Protein AF-A0A1J1J3X3-F1 (afdb_monomer_lite)

pLDDT: mean 80.32, std 8.81, range [50.88, 92.81]

Structure (mmCIF, N/CA/C/O backbone):
data_AF-A0A1J1J3X3-F1
#
_entry.id   AF-A0A1J1J3X3-F1
#
loop_
_atom_site.group_PDB
_atom_site.id
_atom_site.type_symbol
_atom_site.label_atom_id
_atom_site.label_alt_id
_atom_site.label_comp_id
_atom_site.label_asym_id
_atom_site.label_entity_id
_atom_site.label_seq_id
_atom_site.pdbx_PDB_ins_code
_atom_site.Cartn_x
_atom_site.Cartn_y
_atom_site.Cartn_z
_atom_site.occupancy
_atom_site.B_iso_or_equiv
_atom_site.auth_seq_id
_atom_site.auth_comp_id
_atom_site.auth_asym_id
_atom_site.auth_atom_id
_atom_site.pdbx_PDB_model_num
ATOM 1 N N . MET A 1 1 ? -8.186 -14.649 -1.166 1.00 79.50 1 MET A N 1
ATOM 2 C CA . MET A 1 1 ? -7.458 -13.527 -0.529 1.00 79.50 1 MET A CA 1
ATOM 3 C C . MET A 1 1 ? -8.454 -12.419 -0.256 1.00 79.50 1 MET A C 1
ATOM 5 O O . MET A 1 1 ? -9.280 -12.177 -1.128 1.00 79.50 1 MET A O 1
ATOM 9 N N . ASP A 1 2 ? -8.412 -11.797 0.919 1.00 86.38 2 ASP A N 1
ATOM 10 C CA . ASP A 1 2 ? -9.317 -10.690 1.246 1.00 86.38 2 ASP A CA 1
ATOM 11 C C . ASP A 1 2 ? -8.835 -9.397 0.583 1.00 86.38 2 ASP A C 1
ATOM 13 O O . ASP A 1 2 ? -7.663 -9.041 0.710 1.00 86.38 2 ASP A O 1
ATOM 17 N N . LEU A 1 3 ? -9.738 -8.696 -0.101 1.00 86.12 3 LEU A N 1
ATOM 18 C CA . LEU A 1 3 ? -9.523 -7.329 -0.561 1.00 86.12 3 LEU A CA 1
ATOM 19 C C . LEU A 1 3 ? -10.525 -6.428 0.157 1.00 86.12 3 LEU A C 1
ATOM 21 O O . LEU A 1 3 ? -11.724 -6.491 -0.113 1.00 86.12 3 LEU A O 1
ATOM 25 N N . TYR A 1 4 ? -10.011 -5.602 1.061 1.00 87.50 4 TYR A N 1
ATOM 26 C CA . TYR A 1 4 ? -10.774 -4.528 1.681 1.00 87.50 4 TYR A CA 1
ATOM 27 C C . TYR A 1 4 ? -10.716 -3.309 0.761 1.00 87.50 4 TYR A C 1
ATOM 29 O O . TYR A 1 4 ? -9.614 -2.857 0.444 1.00 87.50 4 TYR A O 1
ATOM 37 N N . TYR A 1 5 ? -11.861 -2.826 0.286 1.00 87.31 5 TYR A N 1
ATOM 38 C CA . TYR A 1 5 ? -11.917 -1.806 -0.762 1.00 87.31 5 TYR A CA 1
ATOM 39 C C . TYR A 1 5 ? -13.021 -0.783 -0.528 1.00 87.31 5 TYR A C 1
ATOM 41 O O . TYR A 1 5 ? -13.999 -1.070 0.147 1.00 87.31 5 TYR A O 1
ATOM 49 N N . GLU A 1 6 ? -12.881 0.384 -1.147 1.00 87.56 6 GLU A N 1
ATOM 50 C CA . GLU A 1 6 ? -13.952 1.369 -1.270 1.00 87.56 6 GLU A CA 1
ATOM 51 C C . GLU A 1 6 ? -14.452 1.387 -2.715 1.00 87.56 6 GLU A C 1
ATOM 53 O O . GLU A 1 6 ? -13.658 1.369 -3.668 1.00 87.56 6 GLU A O 1
ATOM 58 N N . ASN A 1 7 ? -15.770 1.399 -2.890 1.00 83.94 7 ASN A N 1
ATOM 59 C CA . ASN A 1 7 ? -16.370 1.468 -4.211 1.00 83.94 7 ASN A CA 1
ATOM 60 C C . ASN A 1 7 ? -16.029 2.803 -4.897 1.00 83.94 7 ASN A C 1
ATOM 62 O O . ASN A 1 7 ? -16.048 3.862 -4.281 1.00 83.94 7 ASN A O 1
ATOM 66 N N . GLY A 1 8 ? -15.679 2.751 -6.182 1.00 83.25 8 GLY A N 1
ATOM 67 C CA . GLY A 1 8 ? -15.206 3.916 -6.937 1.00 83.25 8 GLY A CA 1
ATOM 68 C C . GLY A 1 8 ? -13.712 4.233 -6.788 1.00 83.25 8 GLY A C 1
ATOM 69 O O . GLY A 1 8 ? -13.212 5.074 -7.529 1.00 83.25 8 GLY A O 1
ATOM 70 N N . SER A 1 9 ? -12.968 3.540 -5.917 1.00 79.44 9 SER A N 1
ATOM 71 C CA . SER A 1 9 ? -11.519 3.730 -5.758 1.00 79.44 9 SER A CA 1
ATOM 72 C C . SER A 1 9 ? -10.727 3.148 -6.950 1.00 79.44 9 SER A C 1
ATOM 74 O O . SER A 1 9 ? -10.682 1.919 -7.110 1.00 79.44 9 SER A O 1
ATOM 76 N N . PRO A 1 10 ? -10.035 3.974 -7.771 1.00 81.19 10 PRO A N 1
ATOM 77 C CA . PRO A 1 10 ? -9.248 3.492 -8.911 1.00 81.19 10 PRO A CA 1
ATOM 78 C C . PRO A 1 10 ? -8.185 2.423 -8.580 1.00 81.19 10 PRO A C 1
ATOM 80 O O . PRO A 1 10 ? -8.086 1.445 -9.329 1.00 81.19 10 PRO A O 1
ATOM 83 N N . PRO A 1 11 ? -7.403 2.521 -7.480 1.00 77.44 11 PRO A N 1
ATOM 84 C CA . PRO A 1 11 ? -6.429 1.481 -7.153 1.00 77.44 11 PRO A CA 1
ATOM 85 C C . PRO A 1 11 ? -7.095 0.150 -6.781 1.00 77.44 11 PRO A C 1
ATOM 87 O O . PRO A 1 11 ? -6.595 -0.902 -7.173 1.00 77.44 11 PRO A O 1
ATOM 90 N N . CYS A 1 12 ? -8.243 0.167 -6.096 1.00 84.06 12 CYS A N 1
ATOM 91 C CA . CYS A 1 12 ? -8.979 -1.059 -5.780 1.00 84.06 12 CYS A CA 1
ATOM 92 C C . CYS A 1 12 ? -9.505 -1.738 -7.048 1.00 84.06 12 CYS A C 1
ATOM 94 O O . CYS A 1 12 ? -9.383 -2.955 -7.195 1.00 84.06 12 CYS A O 1
ATOM 96 N N . LEU A 1 13 ? -10.028 -0.948 -7.991 1.00 87.06 13 LEU A N 1
ATOM 97 C CA . LEU A 1 13 ? -10.511 -1.456 -9.272 1.00 87.06 13 LEU A CA 1
ATOM 98 C C . LEU A 1 13 ? -9.391 -2.134 -10.075 1.00 87.06 13 LEU A C 1
ATOM 100 O O . LEU A 1 13 ? -9.598 -3.227 -10.599 1.00 87.06 13 LEU A O 1
ATOM 104 N N . SER A 1 14 ? -8.194 -1.538 -10.112 1.00 85.31 14 SER A N 1
ATOM 105 C CA . SER A 1 14 ? -7.019 -2.134 -10.766 1.00 85.31 14 SER A CA 1
ATOM 106 C C . SER A 1 14 ? -6.699 -3.532 -10.220 1.00 85.31 14 SER A C 1
ATOM 108 O O . SER A 1 14 ? -6.480 -4.476 -10.985 1.00 85.31 14 SER A O 1
ATOM 110 N N . VAL A 1 15 ? -6.759 -3.708 -8.895 1.00 85.06 15 VAL A N 1
ATOM 111 C CA . VAL A 1 15 ? -6.534 -5.008 -8.244 1.00 85.06 15 VAL A CA 1
ATOM 112 C C . VAL A 1 15 ? -7.629 -6.015 -8.594 1.00 85.06 15 VAL A C 1
ATOM 114 O O . VAL A 1 15 ? -7.315 -7.164 -8.902 1.00 85.06 15 VAL A O 1
ATOM 117 N N . ILE A 1 16 ? -8.900 -5.598 -8.577 1.00 89.38 16 ILE A N 1
ATOM 118 C CA . ILE A 1 16 ? -10.043 -6.466 -8.903 1.00 89.38 16 ILE A CA 1
ATOM 119 C C . ILE A 1 16 ? -9.946 -6.969 -10.347 1.00 89.38 16 ILE A C 1
ATOM 121 O O . ILE A 1 16 ? -10.051 -8.173 -10.583 1.00 89.38 16 ILE A O 1
ATOM 125 N N . VAL A 1 17 ? -9.694 -6.070 -11.303 1.00 90.19 17 VAL A N 1
ATOM 126 C CA . VAL A 1 17 ? -9.557 -6.416 -12.727 1.00 90.19 17 VAL A CA 1
ATOM 127 C C . VAL A 1 17 ? -8.352 -7.329 -12.952 1.00 90.19 17 VAL A C 1
ATOM 129 O O . VAL A 1 17 ? -8.467 -8.335 -13.650 1.00 90.19 17 VAL A O 1
ATOM 132 N N . THR A 1 18 ? -7.217 -7.035 -12.313 1.00 88.38 18 THR A N 1
ATOM 133 C CA . THR A 1 18 ? -6.013 -7.876 -12.405 1.00 88.38 18 THR A CA 1
ATOM 134 C C . THR A 1 18 ? -6.270 -9.278 -11.857 1.00 88.38 18 THR A C 1
ATOM 136 O O . THR A 1 18 ? -5.923 -10.268 -12.496 1.00 88.38 18 THR A O 1
ATOM 139 N N . ALA A 1 19 ? -6.912 -9.392 -10.693 1.00 89.88 19 ALA A N 1
ATOM 140 C CA . ALA A 1 19 ? -7.231 -10.690 -10.112 1.00 89.88 19 ALA A CA 1
ATOM 141 C C . ALA A 1 19 ? -8.204 -11.489 -10.989 1.00 89.88 19 ALA A C 1
ATOM 143 O O . ALA A 1 19 ? -7.995 -12.687 -11.177 1.00 89.88 19 ALA A O 1
ATOM 144 N N . ALA A 1 20 ? -9.210 -10.833 -11.576 1.00 90.06 20 ALA A N 1
ATOM 145 C CA . ALA A 1 20 ? -10.121 -11.463 -12.528 1.00 90.06 20 ALA A CA 1
ATOM 146 C C . ALA A 1 20 ? -9.376 -11.990 -13.767 1.00 90.06 20 ALA A C 1
ATOM 148 O O . ALA A 1 20 ? -9.571 -13.143 -14.148 1.00 90.06 20 ALA A O 1
ATOM 149 N N . ALA A 1 21 ? -8.468 -11.196 -14.344 1.00 92.25 21 ALA A N 1
ATOM 150 C CA . ALA A 1 21 ? -7.654 -11.600 -15.494 1.00 92.25 21 ALA A CA 1
ATOM 151 C C . ALA A 1 21 ? -6.736 -12.799 -15.191 1.00 92.25 21 ALA A C 1
ATOM 153 O O . ALA A 1 21 ? -6.489 -13.632 -16.059 1.00 92.25 21 ALA A O 1
ATOM 154 N N . LEU A 1 22 ? -6.256 -12.907 -13.950 1.00 92.81 22 LEU A N 1
ATOM 155 C CA . LEU A 1 22 ? -5.405 -14.006 -13.482 1.00 92.81 22 LEU A CA 1
ATOM 156 C C . LEU A 1 22 ? -6.197 -15.202 -12.927 1.00 92.81 22 LEU A C 1
ATOM 158 O O . LEU A 1 22 ? -5.597 -16.144 -12.412 1.00 92.81 22 LEU A O 1
ATOM 162 N N . ASN A 1 23 ? -7.532 -15.168 -12.998 1.00 92.50 23 ASN A N 1
ATOM 163 C CA . ASN A 1 23 ? -8.427 -16.164 -12.404 1.00 92.50 23 ASN A CA 1
ATOM 164 C C . ASN A 1 23 ? -8.176 -16.394 -10.895 1.00 92.50 23 ASN A C 1
ATOM 166 O O . ASN A 1 23 ? -8.328 -17.498 -10.365 1.00 92.50 23 ASN A O 1
ATOM 170 N N . VAL A 1 24 ? -7.776 -15.336 -10.185 1.00 91.62 24 VAL A N 1
ATOM 171 C CA . VAL A 1 24 ? -7.542 -15.338 -8.739 1.00 91.62 24 VAL A CA 1
ATOM 172 C C . VAL A 1 24 ? -8.828 -14.946 -8.023 1.00 91.62 24 VAL A C 1
ATOM 174 O O . VAL A 1 24 ? -9.330 -13.832 -8.161 1.00 91.62 24 VAL A O 1
ATOM 177 N N . LYS A 1 25 ? -9.348 -15.849 -7.187 1.00 91.44 25 LYS A N 1
ATOM 178 C CA . LYS A 1 25 ? -10.547 -15.577 -6.389 1.00 91.44 25 LYS A CA 1
ATOM 179 C C . LYS A 1 25 ? -10.246 -14.611 -5.235 1.00 91.44 25 LYS A C 1
ATOM 181 O O . LYS A 1 25 ? -9.552 -14.956 -4.267 1.00 91.44 25 LYS A O 1
ATOM 186 N N . LEU A 1 26 ? -10.824 -13.415 -5.315 1.00 89.38 26 LEU A N 1
ATOM 187 C CA . LEU A 1 26 ? -10.839 -12.435 -4.230 1.00 89.38 26 LEU A CA 1
ATOM 188 C C . LEU A 1 26 ? -12.090 -12.592 -3.360 1.00 89.38 26 LEU A C 1
ATOM 190 O O . LEU A 1 26 ? -13.166 -12.930 -3.847 1.00 89.38 26 LEU A O 1
ATOM 194 N N . ASN A 1 27 ? -11.933 -12.332 -2.066 1.00 92.50 27 ASN A N 1
ATOM 195 C CA . ASN A 1 27 ? -13.026 -12.125 -1.128 1.00 92.50 27 ASN A CA 1
ATOM 196 C C . ASN A 1 27 ? -13.152 -10.616 -0.899 1.00 92.50 27 ASN A C 1
ATOM 198 O O . ASN A 1 27 ? -12.311 -10.022 -0.222 1.00 92.50 27 ASN A O 1
ATOM 202 N N . LEU A 1 28 ? -14.138 -9.998 -1.544 1.00 90.94 28 LEU A N 1
ATOM 203 C CA . LEU A 1 28 ? -14.324 -8.551 -1.530 1.00 90.94 28 LEU A CA 1
ATOM 204 C C . LEU A 1 28 ? -15.034 -8.130 -0.242 1.00 90.94 28 LEU A C 1
ATOM 206 O O . LEU A 1 28 ? -16.090 -8.663 0.092 1.00 90.94 28 LEU A O 1
ATOM 210 N N . LYS A 1 29 ? -14.440 -7.179 0.474 1.00 90.62 29 LYS A N 1
ATOM 211 C CA . LYS A 1 29 ? -14.974 -6.603 1.708 1.00 90.62 29 LYS A CA 1
ATOM 212 C C . LYS A 1 29 ? -15.044 -5.093 1.537 1.00 90.62 29 LYS A C 1
ATOM 214 O O . LYS A 1 29 ? -14.019 -4.419 1.589 1.00 90.62 29 LYS A O 1
ATOM 219 N N . GLU A 1 30 ? -16.234 -4.589 1.255 1.00 90.62 30 GLU A N 1
ATOM 220 C CA . GLU A 1 30 ? -16.445 -3.155 1.078 1.00 90.62 30 GLU A CA 1
ATOM 221 C C . GLU A 1 30 ? -16.270 -2.421 2.412 1.00 90.62 30 GLU A C 1
ATOM 223 O O . GLU A 1 30 ? -16.647 -2.936 3.466 1.00 90.62 30 GLU A O 1
ATOM 228 N N . LEU A 1 31 ? -15.658 -1.244 2.343 1.00 88.25 31 LEU A N 1
ATOM 229 C CA . LEU A 1 31 ? -15.462 -0.319 3.443 1.00 88.25 31 LEU A CA 1
ATOM 230 C C . LEU A 1 31 ? -15.998 1.052 3.054 1.00 88.25 31 LEU A C 1
ATOM 232 O O . LEU A 1 31 ? -15.784 1.521 1.936 1.00 88.25 31 LEU A O 1
ATOM 236 N N . GLU A 1 32 ? -16.588 1.734 4.024 1.00 87.38 32 GLU A N 1
ATOM 237 C CA . GLU A 1 32 ? -16.996 3.126 3.901 1.00 87.38 32 GLU A CA 1
ATOM 238 C C . GLU A 1 32 ? -15.967 4.013 4.624 1.00 87.38 32 GLU A C 1
ATOM 240 O O . GLU A 1 32 ? -15.936 4.124 5.859 1.00 87.38 32 GLU A O 1
ATOM 245 N N . LEU A 1 33 ? -15.047 4.609 3.856 1.00 84.31 33 LEU A N 1
ATOM 246 C CA . LEU A 1 33 ? -13.882 5.293 4.423 1.00 84.31 33 LEU A CA 1
ATOM 247 C C . LEU A 1 33 ? -14.199 6.725 4.851 1.00 84.31 33 LEU A C 1
ATOM 249 O O . LEU A 1 33 ? -13.656 7.190 5.851 1.00 84.31 33 LEU A O 1
ATOM 253 N N . GLU A 1 34 ? -15.073 7.411 4.121 1.00 80.19 34 GLU A N 1
ATOM 254 C CA . GLU A 1 34 ? -15.294 8.846 4.307 1.00 80.19 34 GLU A CA 1
ATOM 255 C C . GLU A 1 34 ? -16.324 9.162 5.401 1.00 80.19 34 GLU A C 1
ATOM 257 O O . GLU A 1 34 ? -16.051 9.959 6.302 1.00 80.19 34 GLU A O 1
ATOM 262 N N . VAL A 1 35 ? -17.483 8.494 5.367 1.00 85.25 35 VAL A N 1
ATOM 263 C CA . VAL A 1 35 ? -18.596 8.765 6.294 1.00 85.25 35 VAL A CA 1
ATOM 264 C C . VAL A 1 35 ? -18.428 7.995 7.606 1.00 85.25 35 VAL A C 1
ATOM 266 O O . VAL A 1 35 ? -18.272 8.612 8.661 1.00 85.25 35 VAL A O 1
ATOM 269 N N . LYS A 1 36 ? -18.411 6.655 7.569 1.00 86.94 36 LYS A N 1
ATOM 270 C CA . LYS A 1 36 ? -18.235 5.822 8.778 1.00 86.94 36 LYS A CA 1
ATOM 271 C C . LYS A 1 36 ? -16.798 5.721 9.279 1.00 86.94 36 LYS A C 1
ATOM 273 O O . LYS A 1 36 ? -16.598 5.363 10.438 1.00 86.94 36 LYS A O 1
ATOM 278 N N . LYS A 1 37 ? -15.800 6.018 8.440 1.00 85.12 37 LYS A N 1
ATOM 279 C CA . LYS A 1 37 ? -14.371 5.889 8.779 1.00 85.12 37 LYS A CA 1
ATOM 280 C C . LYS A 1 37 ? -14.011 4.501 9.308 1.00 85.12 37 LYS A C 1
ATOM 282 O O . LYS A 1 37 ? -13.247 4.366 10.262 1.00 85.12 37 LYS A O 1
ATOM 287 N N . GLU A 1 38 ? -14.529 3.453 8.668 1.00 86.38 38 GLU A N 1
ATOM 288 C CA . GLU A 1 38 ? -14.377 2.067 9.140 1.00 86.38 38 GLU A CA 1
ATOM 289 C C . GLU A 1 38 ? -12.909 1.631 9.246 1.00 86.38 38 GLU A C 1
ATOM 291 O O . GLU A 1 38 ? -12.547 0.839 10.116 1.00 86.38 38 GLU A O 1
ATOM 296 N N . HIS A 1 39 ? -12.036 2.228 8.432 1.00 82.81 39 HIS A N 1
ATOM 297 C CA . HIS A 1 39 ? -10.592 2.013 8.474 1.00 82.81 39 HIS A CA 1
ATOM 298 C C . HIS A 1 39 ? -9.910 2.490 9.769 1.00 82.81 39 HIS A C 1
ATOM 300 O O . HIS A 1 39 ? -8.777 2.097 10.035 1.00 82.81 39 HIS A O 1
ATOM 306 N N . LEU A 1 40 ? -10.574 3.323 10.576 1.00 83.25 40 LEU A N 1
ATOM 307 C CA . LEU A 1 40 ? -10.071 3.799 11.869 1.00 83.25 40 LEU A CA 1
ATOM 308 C C . LEU A 1 40 ? -10.592 2.972 13.049 1.00 83.25 40 LEU A C 1
ATOM 310 O O . LEU A 1 40 ? -10.204 3.216 14.192 1.00 83.25 40 LEU A O 1
ATOM 314 N N . THR A 1 41 ? -11.477 2.005 12.801 1.00 85.88 41 THR A N 1
ATOM 315 C CA . THR A 1 41 ? -12.036 1.173 13.869 1.00 85.88 41 THR A CA 1
ATOM 316 C C . THR A 1 41 ? -10.956 0.281 14.493 1.00 85.88 41 THR A C 1
ATOM 318 O O . THR A 1 41 ? -10.022 -0.154 13.802 1.00 85.88 41 THR A O 1
ATOM 321 N N . PRO A 1 42 ? -11.051 -0.034 15.798 1.00 84.69 42 PRO A N 1
ATOM 322 C CA . PRO A 1 42 ? -10.151 -0.988 16.444 1.00 84.69 42 PRO A CA 1
ATOM 323 C C . PRO A 1 42 ? -10.167 -2.371 15.777 1.00 84.69 42 PRO A C 1
ATOM 325 O O . PRO A 1 42 ? -9.141 -3.052 15.739 1.00 84.69 42 PRO A O 1
ATOM 328 N N . GLU A 1 43 ? -11.316 -2.782 15.239 1.00 84.75 43 GLU A N 1
ATOM 329 C CA . GLU A 1 43 ? -11.500 -4.015 14.478 1.00 84.75 43 GLU A CA 1
ATOM 330 C C . GLU A 1 43 ? -10.639 -4.005 13.213 1.00 84.75 43 GLU A C 1
ATOM 332 O O . GLU A 1 43 ? -9.846 -4.926 13.002 1.00 84.75 43 GLU A O 1
ATOM 337 N N . PHE A 1 44 ? -10.727 -2.942 12.406 1.00 81.56 44 PHE A N 1
ATOM 338 C CA . PHE A 1 44 ? -9.953 -2.836 11.172 1.00 81.56 44 PHE A CA 1
ATOM 339 C C . PHE A 1 44 ? -8.460 -2.612 11.424 1.00 81.56 44 PHE A C 1
ATOM 341 O O . PHE A 1 44 ? -7.618 -3.199 10.748 1.00 81.56 44 PHE A O 1
ATOM 348 N N . THR A 1 45 ? -8.110 -1.845 12.456 1.00 79.75 45 THR A N 1
ATOM 349 C CA . THR A 1 45 ? -6.711 -1.584 12.834 1.00 79.75 45 THR A CA 1
ATOM 350 C C . THR A 1 45 ? -5.969 -2.870 13.225 1.00 79.75 45 THR A C 1
ATOM 352 O O . THR A 1 45 ? -4.762 -2.981 13.026 1.00 79.75 45 THR A O 1
ATOM 355 N N . LYS A 1 46 ? -6.668 -3.889 13.747 1.00 80.88 46 LYS A N 1
ATOM 356 C CA . LYS A 1 46 ? -6.069 -5.214 14.000 1.00 80.88 46 LYS A CA 1
ATOM 357 C C . LYS A 1 46 ? -5.780 -5.985 12.711 1.00 80.88 46 LYS A C 1
ATOM 359 O O . LYS A 1 46 ? -4.811 -6.739 12.670 1.00 80.88 46 LYS A O 1
ATOM 364 N N . ILE A 1 47 ? -6.612 -5.802 11.686 1.00 78.75 47 ILE A N 1
ATOM 365 C CA . ILE A 1 47 ? -6.480 -6.450 10.374 1.00 78.75 47 ILE A CA 1
ATOM 366 C C . ILE A 1 47 ? -5.363 -5.783 9.568 1.00 78.75 47 ILE A C 1
ATOM 368 O O . ILE A 1 47 ? -4.515 -6.468 9.001 1.00 78.75 47 ILE A O 1
ATOM 372 N N . ASN A 1 48 ? -5.338 -4.450 9.551 1.00 71.88 48 ASN A N 1
ATOM 373 C CA . ASN A 1 48 ? -4.317 -3.651 8.893 1.00 71.88 48 ASN A CA 1
ATOM 374 C C . ASN A 1 48 ? -3.649 -2.701 9.903 1.00 71.88 48 ASN A C 1
ATOM 376 O O . ASN A 1 48 ? -3.982 -1.517 9.951 1.00 71.88 48 ASN A O 1
ATOM 380 N N . PRO A 1 49 ? -2.671 -3.176 10.697 1.00 61.53 49 PRO A N 1
ATOM 381 C CA . PRO A 1 49 ? -1.995 -2.344 11.694 1.00 61.53 49 PRO A CA 1
ATOM 382 C C . PRO A 1 49 ? -1.066 -1.277 11.084 1.00 61.53 49 PRO A C 1
ATOM 384 O O . PRO A 1 49 ? -0.236 -0.718 11.804 1.00 61.53 49 PRO A O 1
ATOM 387 N N . GLY A 1 50 ? -1.110 -1.050 9.761 1.00 60.88 50 GLY A N 1
ATOM 388 C CA . GLY A 1 50 ? -0.306 -0.073 9.010 1.00 60.88 50 GLY A CA 1
ATOM 389 C C . GLY A 1 50 ? 1.214 -0.280 9.073 1.00 60.88 50 GLY A C 1
ATOM 390 O O . GLY A 1 50 ? 1.974 0.478 8.481 1.00 60.88 50 GLY A O 1
ATOM 391 N N . THR A 1 51 ? 1.686 -1.276 9.831 1.00 55.91 51 THR A N 1
ATOM 392 C CA . THR A 1 51 ? 3.089 -1.381 10.268 1.00 55.91 51 THR A CA 1
ATOM 393 C C . THR A 1 51 ? 3.665 -2.798 10.238 1.00 55.91 51 THR A C 1
ATOM 395 O O . THR A 1 51 ? 4.870 -2.955 10.435 1.00 55.91 51 THR A O 1
ATOM 398 N N . LYS A 1 52 ? 2.851 -3.842 10.003 1.00 54.50 52 LYS A N 1
ATOM 399 C CA . LYS A 1 52 ? 3.306 -5.251 10.053 1.00 54.50 52 LYS A CA 1
ATOM 400 C C . LYS A 1 52 ? 3.105 -6.044 8.760 1.00 54.50 52 LYS A C 1
ATOM 402 O O . LYS A 1 52 ? 3.870 -6.973 8.522 1.00 54.50 52 LYS A O 1
ATOM 407 N N . THR A 1 53 ? 2.129 -5.684 7.933 1.00 61.22 53 THR A N 1
ATOM 408 C CA . THR A 1 53 ? 1.772 -6.393 6.694 1.00 61.22 53 THR A CA 1
ATOM 409 C C . THR A 1 53 ? 1.410 -5.381 5.619 1.00 61.22 53 THR A C 1
ATOM 411 O O . THR A 1 53 ? 0.683 -4.435 5.907 1.00 61.22 53 THR A O 1
ATOM 414 N N . PHE A 1 54 ? 1.913 -5.578 4.403 1.00 72.00 54 PHE A N 1
ATOM 415 C CA . PHE A 1 54 ? 1.623 -4.698 3.273 1.00 72.00 54 PHE A CA 1
ATOM 416 C C . PHE A 1 54 ? 0.331 -5.112 2.589 1.00 72.00 54 PHE A C 1
ATOM 418 O O . PHE A 1 54 ? 0.102 -6.299 2.347 1.00 72.00 54 PHE A O 1
ATOM 425 N N . THR A 1 55 ? -0.492 -4.131 2.249 1.00 76.25 55 THR A N 1
ATOM 426 C CA . THR A 1 55 ? -1.634 -4.333 1.365 1.00 76.25 55 THR A CA 1
ATOM 427 C C . THR A 1 55 ? -1.179 -4.319 -0.096 1.00 76.25 55 THR A C 1
ATOM 429 O O . THR A 1 55 ? -0.075 -3.885 -0.431 1.00 76.25 55 THR A O 1
ATOM 432 N N . ILE A 1 56 ? -2.045 -4.767 -1.005 1.00 72.44 56 ILE A N 1
ATOM 433 C CA . ILE A 1 56 ? -1.776 -4.660 -2.446 1.00 72.44 56 ILE A CA 1
ATOM 434 C C . ILE A 1 56 ? -1.658 -3.186 -2.866 1.00 72.44 56 ILE A C 1
ATOM 436 O O . ILE A 1 56 ? -0.845 -2.860 -3.727 1.00 72.44 56 ILE A O 1
ATOM 440 N N . ALA A 1 57 ? -2.404 -2.289 -2.213 1.00 72.88 57 ALA A N 1
ATOM 441 C CA . ALA A 1 57 ? -2.298 -0.852 -2.438 1.00 72.88 57 ALA A CA 1
ATOM 442 C C . ALA A 1 57 ? -0.913 -0.315 -2.044 1.00 72.88 57 ALA A C 1
ATOM 444 O O . ALA A 1 57 ? -0.311 0.408 -2.835 1.00 72.88 57 ALA A O 1
ATOM 445 N N . ASP A 1 58 ? -0.368 -0.726 -0.890 1.00 78.12 58 ASP A N 1
ATOM 446 C CA . ASP A 1 58 ? 0.992 -0.348 -0.477 1.00 78.12 58 ASP A CA 1
ATOM 447 C C . ASP A 1 58 ? 2.025 -0.753 -1.538 1.00 78.12 58 ASP A C 1
ATOM 449 O O . ASP A 1 58 ? 2.856 0.057 -1.947 1.00 78.12 58 ASP A O 1
ATOM 453 N N . ILE A 1 59 ? 1.939 -1.994 -2.033 1.00 80.19 59 ILE A N 1
ATOM 454 C CA . ILE A 1 59 ? 2.857 -2.534 -3.047 1.00 80.19 59 ILE A CA 1
ATOM 455 C C . ILE A 1 59 ? 2.714 -1.780 -4.375 1.00 80.19 59 ILE A C 1
ATOM 457 O O . ILE A 1 59 ? 3.718 -1.416 -4.986 1.00 80.19 59 ILE A O 1
ATOM 461 N N . SER A 1 60 ? 1.480 -1.508 -4.808 1.00 77.19 60 SER A N 1
ATOM 462 C CA . SER A 1 60 ? 1.195 -0.778 -6.047 1.00 77.19 60 SER A CA 1
ATOM 463 C C . SER A 1 60 ? 1.725 0.657 -6.001 1.00 77.19 60 SER A C 1
ATOM 465 O O . SER A 1 60 ? 2.352 1.122 -6.957 1.00 77.19 60 SER A O 1
ATOM 467 N N . ILE A 1 61 ? 1.499 1.361 -4.888 1.00 79.31 61 ILE A N 1
ATOM 468 C CA . ILE A 1 61 ? 1.977 2.732 -4.684 1.00 79.31 61 ILE A CA 1
ATOM 469 C C . ILE A 1 61 ? 3.507 2.749 -4.635 1.00 79.31 61 ILE A C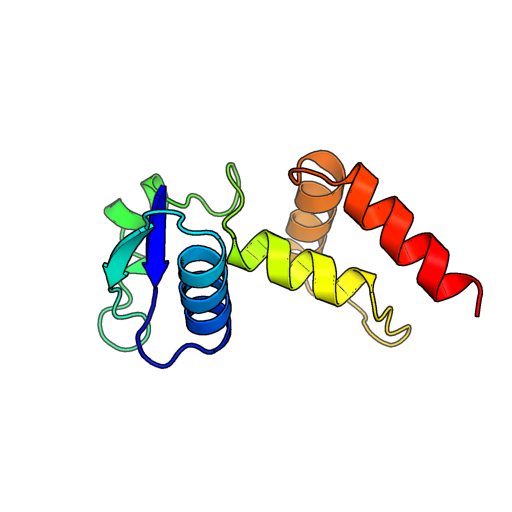 1
ATOM 471 O O . ILE A 1 61 ? 4.131 3.546 -5.332 1.00 79.31 61 ILE A O 1
ATOM 475 N N . TYR A 1 62 ? 4.122 1.835 -3.881 1.00 82.69 62 TYR A N 1
ATOM 476 C CA . TYR A 1 62 ? 5.578 1.728 -3.786 1.00 82.69 62 TYR A CA 1
ATOM 477 C C . TYR A 1 62 ? 6.235 1.429 -5.139 1.00 82.69 62 TYR A C 1
ATOM 479 O O . TYR A 1 62 ? 7.206 2.089 -5.506 1.00 82.69 62 TYR A O 1
ATOM 487 N N . SER A 1 63 ? 5.674 0.498 -5.919 1.00 78.06 63 SER A N 1
ATOM 488 C CA . SER A 1 63 ? 6.146 0.215 -7.278 1.00 78.06 63 SER A CA 1
ATOM 489 C C . SER A 1 63 ? 6.088 1.462 -8.160 1.00 78.06 63 SER A C 1
ATOM 491 O O . SER A 1 63 ? 7.056 1.764 -8.852 1.00 78.06 63 SER A O 1
ATOM 493 N N . SER A 1 64 ? 4.981 2.208 -8.105 1.00 77.19 64 SER A N 1
ATOM 494 C CA . SER A 1 64 ? 4.789 3.420 -8.912 1.00 77.19 64 SER A CA 1
ATOM 495 C C . SER A 1 64 ? 5.810 4.508 -8.558 1.00 77.19 64 SER A C 1
ATOM 497 O O . SER A 1 64 ? 6.443 5.077 -9.448 1.00 77.19 64 SER A O 1
ATOM 499 N N . PHE A 1 65 ? 6.031 4.747 -7.259 1.00 77.69 65 PHE A N 1
ATOM 500 C CA . PHE A 1 65 ? 7.021 5.715 -6.774 1.00 77.69 65 PHE A CA 1
ATOM 501 C C . PHE A 1 65 ? 8.438 5.410 -7.255 1.00 77.69 65 PHE A C 1
ATOM 503 O O . PHE A 1 65 ? 9.175 6.330 -7.601 1.00 77.69 65 PHE A O 1
ATOM 510 N N . LEU A 1 66 ? 8.831 4.136 -7.279 1.00 74.50 66 LEU A N 1
ATOM 511 C CA . LEU A 1 66 ? 10.177 3.767 -7.704 1.00 74.50 66 LEU A CA 1
ATOM 512 C C . LEU A 1 66 ? 10.372 3.864 -9.218 1.00 74.50 66 LEU A C 1
ATOM 514 O O . LEU A 1 66 ? 11.474 4.160 -9.668 1.00 74.50 66 LEU A O 1
ATOM 518 N N . THR A 1 67 ? 9.327 3.610 -10.008 1.00 69.06 67 THR A N 1
ATOM 519 C CA . THR A 1 67 ? 9.425 3.661 -11.475 1.00 69.06 67 THR A CA 1
ATOM 520 C C . THR A 1 67 ? 9.572 5.077 -12.029 1.00 69.06 67 THR A C 1
ATOM 522 O O . THR A 1 67 ? 10.160 5.241 -13.093 1.00 69.06 67 THR A O 1
ATOM 525 N N . ILE A 1 68 ? 9.076 6.097 -11.319 1.00 69.31 68 ILE A N 1
ATOM 526 C CA . ILE A 1 68 ? 9.172 7.505 -11.730 1.00 69.31 68 ILE A CA 1
ATOM 527 C C . ILE A 1 68 ? 9.790 8.307 -10.577 1.00 69.31 68 ILE A C 1
ATOM 529 O O . ILE A 1 68 ? 9.070 8.972 -9.824 1.00 69.31 68 ILE A O 1
ATOM 533 N N . PRO A 1 69 ? 11.119 8.242 -10.387 1.00 63.75 69 PRO A N 1
ATOM 534 C CA . PRO A 1 69 ? 11.783 9.047 -9.374 1.00 63.75 69 PRO A CA 1
ATOM 535 C C . PRO A 1 69 ? 11.639 10.531 -9.731 1.00 63.75 69 PRO A C 1
ATOM 537 O O . PRO A 1 69 ? 12.205 11.007 -10.711 1.00 63.75 69 PRO A O 1
ATOM 540 N N . ASN A 1 70 ? 10.872 11.274 -8.931 1.00 70.50 70 ASN A N 1
ATOM 541 C CA . ASN A 1 70 ? 10.800 12.727 -9.039 1.00 70.50 70 ASN A CA 1
ATOM 542 C C . ASN A 1 70 ? 11.834 13.345 -8.081 1.00 70.50 70 ASN A C 1
ATOM 544 O O . ASN A 1 70 ? 11.639 13.259 -6.865 1.00 70.50 70 ASN A O 1
ATOM 548 N N . PRO A 1 71 ? 12.905 13.985 -8.586 1.00 68.06 71 PRO A N 1
ATOM 549 C CA . PRO A 1 71 ? 13.935 14.595 -7.745 1.00 68.06 71 PRO A CA 1
ATOM 550 C C . PRO A 1 71 ? 13.405 15.740 -6.867 1.00 68.06 71 PRO A C 1
ATOM 552 O O . PRO A 1 71 ? 14.062 16.117 -5.903 1.00 68.06 71 PRO A O 1
ATOM 555 N N . ASN A 1 72 ? 12.209 16.264 -7.158 1.00 73.12 72 ASN A N 1
ATOM 556 C CA . ASN A 1 72 ? 11.561 17.311 -6.368 1.00 73.12 72 ASN A CA 1
ATOM 557 C C . ASN A 1 72 ? 10.697 16.771 -5.215 1.00 73.12 72 ASN A C 1
ATOM 559 O O . ASN A 1 72 ? 10.107 17.559 -4.477 1.00 73.12 72 ASN A O 1
ATOM 563 N N . ASN A 1 73 ? 10.587 15.449 -5.047 1.00 73.50 73 ASN A N 1
ATOM 564 C CA . ASN A 1 73 ? 9.859 14.873 -3.920 1.00 73.50 73 ASN A CA 1
ATOM 565 C C . ASN A 1 73 ? 10.694 14.986 -2.634 1.00 73.50 73 ASN A C 1
ATOM 567 O O . ASN A 1 73 ? 11.468 14.086 -2.305 1.00 73.50 73 ASN A O 1
ATOM 571 N N . ASP A 1 74 ? 10.513 16.071 -1.878 1.00 80.81 74 ASP A N 1
ATOM 572 C CA . ASP A 1 74 ? 11.071 16.182 -0.530 1.00 80.81 74 ASP A CA 1
ATOM 573 C C . ASP A 1 74 ? 10.133 15.558 0.517 1.00 80.81 74 ASP A C 1
ATOM 575 O O . ASP A 1 74 ? 9.101 16.118 0.892 1.00 80.81 74 ASP A O 1
ATOM 579 N N . PHE A 1 75 ? 10.517 14.386 1.028 1.00 83.06 75 PHE A N 1
ATOM 580 C CA . PHE A 1 75 ? 9.818 13.723 2.132 1.00 83.06 75 PHE A CA 1
ATOM 581 C C . PHE A 1 75 ? 10.405 14.045 3.512 1.00 83.06 75 PHE A C 1
ATOM 583 O O . PHE A 1 75 ? 9.983 13.463 4.519 1.00 83.06 75 PHE A O 1
ATOM 590 N N . SER A 1 76 ? 11.374 14.962 3.600 1.00 85.44 76 SER A N 1
ATOM 591 C CA . SER A 1 76 ? 11.954 15.405 4.866 1.00 85.44 76 SER A CA 1
ATOM 592 C C . SER A 1 76 ? 10.901 15.845 5.901 1.00 85.44 76 SER A C 1
ATOM 594 O O . SER A 1 76 ? 11.050 15.410 7.056 1.00 85.44 76 SER A O 1
ATOM 596 N N . PRO A 1 77 ? 9.792 16.530 5.531 1.00 90.50 77 PRO A N 1
ATOM 597 C CA . PRO A 1 77 ? 8.766 16.958 6.485 1.00 90.50 77 PRO A CA 1
ATOM 598 C C . PRO A 1 77 ? 7.853 15.823 6.973 1.00 90.50 77 PRO A C 1
ATOM 600 O O . PRO A 1 77 ? 7.129 15.997 7.951 1.00 90.50 77 PRO A O 1
ATOM 603 N N . TYR A 1 78 ? 7.873 14.653 6.322 1.00 85.19 78 TYR A N 1
ATOM 604 C CA . TYR A 1 78 ? 6.906 13.576 6.547 1.00 85.19 78 TYR A CA 1
ATOM 605 C C . TYR A 1 78 ? 7.574 12.327 7.155 1.00 85.19 78 TYR A C 1
ATOM 607 O O . TYR A 1 78 ? 7.872 11.355 6.451 1.00 85.19 78 TYR A O 1
ATOM 615 N N . PRO A 1 79 ? 7.816 12.295 8.480 1.00 85.25 79 PRO A N 1
ATOM 616 C CA . PRO A 1 79 ? 8.542 11.202 9.135 1.00 85.25 79 PRO A CA 1
ATOM 617 C C . PRO A 1 79 ? 7.860 9.835 8.988 1.00 85.25 79 PRO A C 1
ATOM 619 O O . PRO A 1 79 ? 8.543 8.819 8.862 1.00 85.25 79 PRO A O 1
ATOM 622 N N . ASN A 1 80 ? 6.526 9.801 8.937 1.00 84.38 80 ASN A N 1
ATOM 623 C CA . ASN A 1 80 ? 5.771 8.561 8.749 1.00 84.38 80 ASN A CA 1
ATOM 624 C C . ASN A 1 80 ? 5.918 7.999 7.329 1.00 84.38 80 ASN A C 1
ATOM 626 O O . ASN A 1 80 ? 6.037 6.786 7.175 1.00 84.38 80 ASN A O 1
ATOM 630 N N . ILE A 1 81 ? 5.996 8.867 6.313 1.00 83.19 81 ILE A N 1
ATOM 631 C CA . ILE A 1 81 ? 6.241 8.450 4.926 1.00 83.19 81 ILE A CA 1
ATOM 632 C C . ILE A 1 81 ? 7.646 7.856 4.814 1.00 83.19 81 ILE A C 1
ATOM 634 O O . ILE A 1 81 ? 7.803 6.756 4.296 1.00 83.19 81 ILE A O 1
ATOM 638 N N . LYS A 1 82 ? 8.661 8.511 5.395 1.00 85.81 82 LYS A N 1
ATOM 639 C CA . LYS A 1 82 ? 10.034 7.973 5.444 1.00 85.81 82 LYS A CA 1
ATOM 640 C C . LYS A 1 82 ? 10.103 6.611 6.139 1.00 85.81 82 LYS A C 1
ATOM 642 O O . LYS A 1 82 ? 10.767 5.698 5.654 1.00 85.81 82 LYS A O 1
ATOM 647 N N . LYS A 1 83 ? 9.399 6.457 7.265 1.00 84.81 83 LYS A N 1
ATOM 648 C CA . LYS A 1 83 ? 9.316 5.181 7.989 1.00 84.81 83 LYS A CA 1
ATOM 649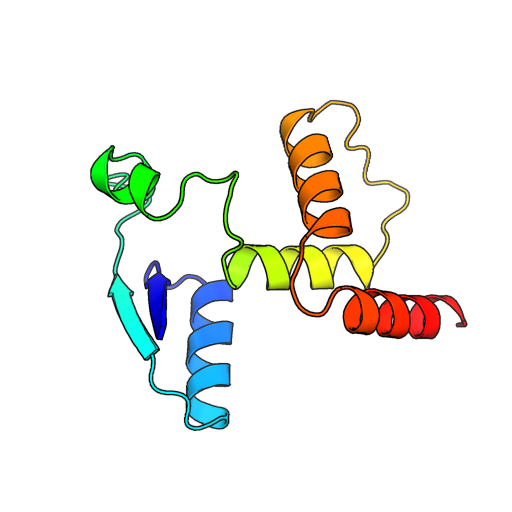 C C . LYS A 1 83 ? 8.661 4.088 7.139 1.00 84.81 83 LYS A C 1
ATOM 651 O O . LYS A 1 83 ? 9.156 2.965 7.131 1.00 84.81 83 LYS A O 1
ATOM 656 N N . TRP A 1 84 ? 7.576 4.410 6.436 1.00 85.00 84 TRP A N 1
ATOM 657 C CA . TRP A 1 84 ? 6.881 3.481 5.544 1.00 85.00 84 TRP A CA 1
ATOM 658 C C . TRP A 1 84 ? 7.744 3.089 4.336 1.00 85.00 84 TRP A C 1
ATOM 660 O O . TRP A 1 84 ? 7.881 1.900 4.067 1.00 85.00 84 TRP A O 1
ATOM 670 N N . LEU A 1 85 ? 8.418 4.044 3.683 1.00 84.50 85 LEU A N 1
ATOM 671 C CA . LEU A 1 85 ? 9.336 3.774 2.565 1.00 84.50 85 LEU A CA 1
ATOM 672 C C . LEU A 1 85 ? 10.454 2.808 2.970 1.00 84.50 85 LEU A C 1
ATOM 674 O O . LEU A 1 85 ? 10.676 1.803 2.298 1.00 84.50 85 LEU A O 1
ATOM 678 N N . LYS A 1 86 ? 11.093 3.056 4.120 1.00 86.00 86 LYS A N 1
ATOM 679 C CA . LYS A 1 86 ? 12.118 2.158 4.666 1.00 86.00 86 LYS A CA 1
ATOM 680 C C . LYS A 1 86 ? 11.562 0.759 4.948 1.00 86.00 86 LYS A C 1
ATOM 682 O O . LYS A 1 86 ? 12.200 -0.244 4.643 1.00 86.00 86 LYS A O 1
ATOM 687 N N . LEU A 1 87 ? 10.354 0.679 5.507 1.00 86.06 87 LEU A N 1
ATOM 688 C CA . LEU A 1 87 ? 9.694 -0.598 5.761 1.00 86.06 87 LEU A CA 1
ATOM 689 C C . LEU A 1 87 ? 9.437 -1.368 4.450 1.00 86.06 87 LEU A C 1
ATOM 691 O O . LEU A 1 87 ? 9.700 -2.572 4.404 1.00 86.06 87 LEU A O 1
ATOM 695 N N . MET A 1 88 ? 8.976 -0.686 3.393 1.00 85.19 88 MET A N 1
ATOM 696 C CA . MET A 1 88 ? 8.778 -1.270 2.060 1.00 85.19 88 MET A CA 1
ATOM 697 C C . MET A 1 88 ? 10.096 -1.792 1.472 1.00 85.19 88 MET A C 1
ATOM 699 O O . MET A 1 88 ? 10.159 -2.942 1.044 1.00 85.19 88 MET A O 1
ATOM 703 N N . GLU A 1 89 ? 11.174 -1.007 1.519 1.00 83.69 89 GLU A N 1
ATOM 704 C CA . GLU A 1 89 ? 12.500 -1.427 1.035 1.00 83.69 89 GLU A CA 1
ATOM 705 C C . GLU A 1 89 ? 13.013 -2.699 1.722 1.00 83.69 89 GLU A C 1
ATOM 707 O O . GLU A 1 89 ? 13.624 -3.569 1.089 1.00 83.69 89 GLU A O 1
ATOM 712 N N . GLU A 1 90 ? 12.764 -2.819 3.026 1.00 83.69 90 GLU A N 1
ATOM 713 C CA . GLU A 1 90 ? 13.236 -3.942 3.828 1.00 83.69 90 GLU A CA 1
ATOM 714 C C . GLU A 1 90 ? 12.386 -5.200 3.628 1.00 83.69 90 GLU A C 1
ATOM 716 O O . GLU A 1 90 ? 12.935 -6.305 3.544 1.00 83.69 90 GLU A O 1
ATOM 721 N N . LYS A 1 91 ? 11.057 -5.062 3.558 1.00 84.62 91 LYS A N 1
ATOM 722 C CA . LYS A 1 91 ? 10.143 -6.200 3.735 1.00 84.62 91 LYS A CA 1
ATOM 723 C C . LYS A 1 91 ? 9.150 -6.425 2.596 1.00 84.62 91 LYS A C 1
ATOM 725 O O . LYS A 1 91 ? 8.462 -7.445 2.646 1.00 84.62 91 LYS A O 1
ATOM 730 N N . ALA A 1 92 ? 9.032 -5.530 1.610 1.00 82.69 92 ALA A N 1
ATOM 731 C CA .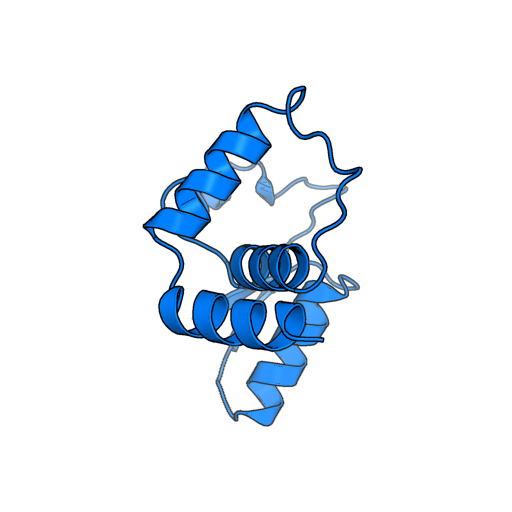 ALA A 1 92 ? 8.031 -5.688 0.555 1.00 82.69 92 ALA A CA 1
ATOM 732 C C . ALA A 1 92 ? 8.203 -7.032 -0.180 1.00 82.69 92 ALA A C 1
ATOM 734 O O . ALA A 1 92 ? 9.335 -7.439 -0.482 1.00 82.69 92 ALA A O 1
ATOM 735 N N . PRO A 1 93 ? 7.101 -7.741 -0.478 1.00 78.69 93 PRO A N 1
ATOM 736 C CA . PRO A 1 93 ? 7.171 -8.958 -1.271 1.00 78.69 93 PRO A CA 1
ATOM 737 C C . PRO A 1 93 ? 7.714 -8.636 -2.666 1.00 78.69 93 PRO A C 1
ATOM 739 O O . PRO A 1 93 ? 7.456 -7.566 -3.212 1.00 78.69 93 PRO A O 1
ATOM 742 N N . ALA A 1 94 ? 8.485 -9.564 -3.237 1.00 77.25 94 ALA A N 1
ATOM 743 C CA . ALA A 1 94 ? 9.099 -9.414 -4.560 1.00 77.25 94 ALA A CA 1
ATOM 744 C C . ALA A 1 94 ? 9.961 -8.140 -4.747 1.00 77.25 94 ALA A C 1
ATOM 746 O O . ALA A 1 94 ? 10.199 -7.718 -5.879 1.00 77.25 94 ALA A O 1
ATOM 747 N N . LYS A 1 95 ? 10.490 -7.546 -3.663 1.00 76.62 95 LYS A N 1
ATOM 748 C CA . LYS A 1 95 ? 11.357 -6.349 -3.700 1.00 76.62 95 LYS A CA 1
ATOM 749 C C . LYS A 1 95 ? 12.530 -6.440 -4.684 1.00 76.62 95 LYS A C 1
ATOM 751 O O . LYS A 1 95 ? 12.891 -5.433 -5.286 1.00 76.62 95 LYS A O 1
ATOM 756 N N . ASP A 1 96 ? 13.098 -7.627 -4.891 1.00 81.56 96 ASP A N 1
ATOM 757 C CA . ASP A 1 96 ? 14.213 -7.823 -5.827 1.00 81.56 96 ASP A CA 1
ATOM 758 C C . ASP A 1 96 ? 13.770 -7.647 -7.286 1.00 81.56 96 ASP A C 1
ATOM 760 O O . ASP A 1 96 ? 14.492 -7.065 -8.095 1.00 81.56 96 ASP A O 1
ATOM 764 N N . TYR A 1 97 ? 12.544 -8.070 -7.613 1.00 80.94 97 TYR A N 1
ATOM 765 C CA . TYR A 1 97 ? 11.941 -7.840 -8.925 1.00 80.94 97 TYR A CA 1
ATOM 766 C C . TYR A 1 97 ? 11.662 -6.351 -9.161 1.00 80.94 97 TYR A C 1
ATOM 768 O O . TYR A 1 97 ? 11.943 -5.825 -10.242 1.00 80.94 97 TYR A O 1
ATOM 776 N N . ILE A 1 98 ? 11.165 -5.656 -8.132 1.00 76.06 98 ILE A N 1
ATOM 777 C CA . ILE A 1 98 ? 10.907 -4.212 -8.182 1.00 76.06 98 ILE A CA 1
ATOM 778 C C . ILE A 1 98 ? 12.218 -3.455 -8.439 1.00 76.06 98 ILE A C 1
ATOM 780 O O . ILE A 1 98 ? 12.304 -2.682 -9.391 1.00 76.06 98 ILE A O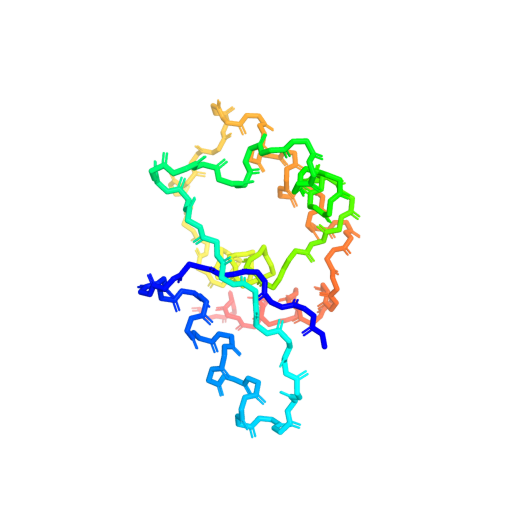 1
ATOM 784 N N . LYS A 1 99 ? 13.277 -3.745 -7.669 1.00 75.81 99 LYS A N 1
ATOM 785 C CA . LYS A 1 99 ? 14.606 -3.133 -7.848 1.00 75.81 99 LYS A CA 1
ATOM 786 C C . LYS A 1 99 ? 15.174 -3.368 -9.246 1.00 75.81 99 LYS A C 1
ATOM 788 O O . LYS A 1 99 ? 15.663 -2.430 -9.870 1.00 75.81 99 LYS A O 1
ATOM 793 N N . LYS A 1 100 ? 15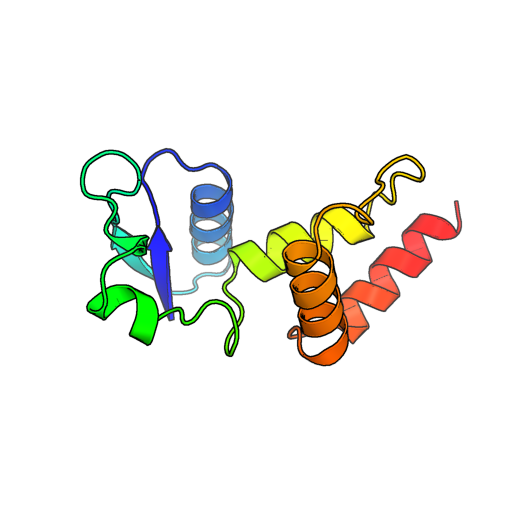.079 -4.601 -9.755 1.00 81.12 100 LYS A N 1
ATOM 794 C CA . LYS A 1 100 ? 15.537 -4.947 -11.108 1.00 81.12 100 LYS A CA 1
ATOM 795 C C . LYS A 1 100 ? 14.805 -4.141 -12.186 1.00 81.12 100 LYS A C 1
ATOM 797 O O . LYS A 1 100 ? 15.439 -3.666 -13.121 1.00 81.12 100 LYS A O 1
ATOM 802 N N . SER A 1 101 ? 13.489 -3.985 -12.051 1.00 73.56 101 SER A N 1
ATOM 803 C CA . SER A 1 101 ? 12.663 -3.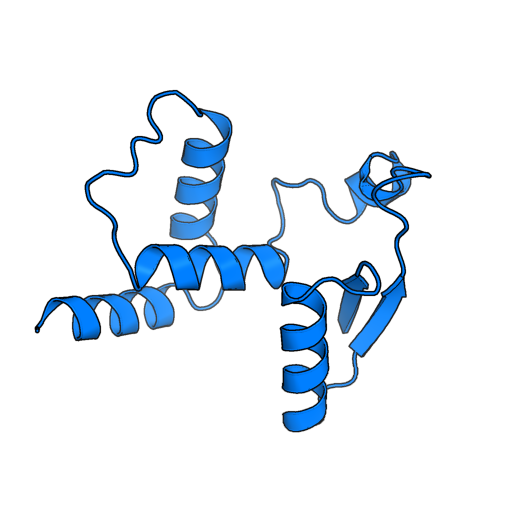256 -13.024 1.00 73.56 101 SER A CA 1
ATOM 804 C C . SER A 1 101 ? 12.987 -1.759 -13.042 1.00 73.56 101 SER A C 1
ATOM 806 O O . SER A 1 101 ? 13.093 -1.164 -14.108 1.00 73.56 101 SER A O 1
ATOM 808 N N . VAL A 1 102 ? 13.214 -1.162 -11.870 1.00 72.88 102 VAL A N 1
ATOM 809 C CA . VAL A 1 102 ? 13.574 0.259 -11.721 1.00 72.88 102 VAL A CA 1
ATOM 810 C C . VAL A 1 102 ? 14.949 0.554 -12.316 1.00 72.88 102 VAL A C 1
ATOM 812 O O . VAL A 1 102 ? 15.100 1.523 -13.057 1.00 72.88 102 VAL A O 1
ATOM 815 N N . ALA A 1 103 ? 15.934 -0.312 -12.061 1.00 74.75 103 ALA A N 1
ATOM 816 C CA . ALA A 1 103 ? 17.272 -0.173 -12.633 1.00 74.75 103 ALA A CA 1
ATOM 817 C C . ALA A 1 103 ? 17.252 -0.181 -14.172 1.00 74.75 103 ALA A C 1
ATOM 819 O O . ALA A 1 103 ? 18.016 0.548 -14.794 1.00 74.75 103 ALA A O 1
ATOM 820 N N . ALA A 1 104 ? 16.355 -0.959 -14.788 1.00 71.19 104 ALA A N 1
ATOM 821 C CA . ALA A 1 104 ? 16.202 -0.992 -16.242 1.00 71.19 104 ALA A CA 1
ATOM 822 C C . ALA A 1 104 ? 15.615 0.310 -16.821 1.00 71.19 104 ALA A C 1
ATOM 824 O O . ALA A 1 104 ? 15.936 0.662 -17.951 1.00 71.19 104 ALA A O 1
ATOM 825 N N . ILE A 1 105 ? 14.779 1.030 -16.064 1.00 68.19 105 ILE A N 1
ATOM 826 C CA . ILE A 1 105 ? 14.186 2.308 -16.498 1.00 68.19 105 ILE A CA 1
ATOM 827 C C . ILE A 1 105 ? 15.212 3.448 -16.416 1.00 68.19 105 ILE A C 1
ATOM 829 O O . ILE A 1 105 ? 15.238 4.305 -17.287 1.00 68.19 105 ILE A O 1
ATOM 833 N N . GLN A 1 106 ? 16.087 3.432 -15.407 1.00 62.94 106 GLN A N 1
ATOM 834 C CA . GLN A 1 106 ? 17.128 4.451 -15.191 1.00 62.94 106 GLN A CA 1
ATOM 835 C C . GLN A 1 106 ? 18.336 4.332 -16.143 1.00 62.94 106 GLN A C 1
ATOM 837 O O . GLN A 1 106 ? 19.260 5.136 -16.060 1.00 62.94 106 GLN A O 1
ATOM 842 N N . MET A 1 107 ? 18.363 3.311 -17.006 1.00 60.75 107 MET A N 1
ATOM 843 C CA . MET A 1 107 ? 19.397 3.112 -18.032 1.00 60.75 107 MET A CA 1
ATOM 844 C C . MET A 1 107 ? 19.097 3.837 -19.358 1.00 60.75 107 MET A C 1
ATOM 846 O O . MET A 1 107 ? 19.897 3.732 -20.289 1.00 60.75 107 MET A O 1
ATOM 850 N N . PHE A 1 108 ? 17.976 4.557 -19.436 1.00 50.88 108 PHE A N 1
ATOM 851 C CA . PHE A 1 108 ? 17.605 5.456 -20.531 1.00 50.88 108 PHE A CA 1
ATOM 852 C C . PHE A 1 108 ? 17.660 6.912 -20.062 1.00 50.88 108 PHE A C 1
ATOM 854 O O . PHE A 1 108 ? 17.926 7.779 -20.924 1.00 50.88 108 PHE A O 1
#

Radius of gyration: 15.64 Å; chains: 1; bounding box: 38×34×37 Å

Organism: NCBI:txid568069

Foldseek 3Di:
DEDEDEPPDPVSVVVVVVCVVVVHDYDYHYDDCPPPNVCPDPVNCVVCVVQDDDDPSLVVVLLVCLQDPDPPDDCVVPVVVVVSNVSCCVDPPPNVVSVVNSVVNVVD

Secondary structure (DSSP, 8-state):
-EEEE-TT-HHHHHHHHHHHHTT---EEEE---SSS-GGGSHHHHHH--SSSS--HHHHHHHHHHHHS--TT---TT-HHHHHHHHHHHHH-TTHHHHHHHHHHHTT-

Sequence (108 aa):
MDLYYENGSPPCLSVIVTAAALNVKLNLKELELEVKKEHLTPEFTKINPGTKTFTIADISIYSSFLTIPNPNNDFSPYPNIKKWLKLMEEKAPAKDYIKKSVAAIQMF

InterPro domains:
  IPR010987 Glutathione S-transferase, C-terminal-like [PS50405] (1-108)
  IPR036249 Thioredoxin-like superfamily [SSF52833] (1-53)
  IPR036282 Glutathione S-transferase, C-terminal domain superfamily [SSF47616] (51-98)